Protein AF-A0AB34C1Z0-F1 (afdb_monomer_lite)

Secondary structure (DSSP, 8-state):
--------HHHHHHHHHHHTTSTT---HHHHHHHHHHHHHHHHHHHHHHHHHHHHHHHHHHHHHHHHHHHHHHHHHHHHHHHHHHHHHHHHHHHHHHHHHHHH-TT-SHHHHHHHHHHHTTTT--HHHHHHTTS---

Structure (mmCIF, N/CA/C/O backbone):
data_AF-A0AB34C1Z0-F1
#
_entry.id   AF-A0AB34C1Z0-F1
#
loop_
_atom_site.group_PDB
_atom_site.id
_atom_site.type_symbol
_atom_site.label_atom_id
_atom_site.label_alt_id
_atom_site.label_comp_id
_atom_site.label_asym_id
_atom_site.label_entity_id
_atom_site.label_seq_id
_atom_site.pdbx_PDB_ins_code
_atom_site.Cartn_x
_atom_site.Cartn_y
_atom_site.Cartn_z
_atom_site.occupancy
_atom_site.B_iso_or_equiv
_atom_site.auth_seq_id
_atom_site.auth_comp_id
_atom_site.auth_asym_id
_atom_site.auth_atom_id
_atom_site.pdbx_PDB_model_num
ATOM 1 N N . MET A 1 1 ? 65.381 -5.394 -44.557 1.00 38.91 1 MET A N 1
ATOM 2 C CA . MET A 1 1 ? 64.183 -4.726 -44.003 1.00 38.91 1 MET A CA 1
ATOM 3 C C . MET A 1 1 ? 64.070 -3.358 -44.648 1.00 38.91 1 MET A C 1
ATOM 5 O O . MET A 1 1 ? 64.847 -2.474 -44.320 1.00 38.91 1 MET A O 1
ATOM 9 N N . THR A 1 2 ? 63.204 -3.209 -45.647 1.00 45.09 2 THR A N 1
ATOM 10 C CA . THR A 1 2 ? 62.982 -1.930 -46.335 1.00 45.09 2 THR A CA 1
ATOM 11 C C . THR A 1 2 ? 62.101 -1.042 -45.464 1.00 45.09 2 THR A C 1
ATOM 13 O O . THR A 1 2 ? 60.968 -1.406 -45.160 1.00 45.09 2 THR A O 1
ATOM 16 N N . TYR A 1 3 ? 62.650 0.092 -45.029 1.00 39.25 3 TYR A N 1
ATOM 17 C CA . TYR A 1 3 ? 61.955 1.102 -44.238 1.00 39.25 3 TYR A CA 1
ATOM 18 C C . TYR A 1 3 ? 60.701 1.580 -44.980 1.00 39.25 3 TYR A C 1
ATOM 20 O O . TYR A 1 3 ? 60.800 2.168 -46.057 1.00 39.25 3 TYR A O 1
ATOM 28 N N . VAL A 1 4 ? 59.523 1.339 -44.401 1.00 55.22 4 VAL A N 1
ATOM 29 C CA . VAL A 1 4 ? 58.293 2.010 -44.828 1.00 55.22 4 VAL A CA 1
ATOM 30 C C . VAL A 1 4 ? 58.449 3.471 -44.413 1.00 55.22 4 VAL A C 1
ATOM 32 O O . VAL A 1 4 ? 58.545 3.779 -43.227 1.00 55.22 4 VAL A O 1
ATOM 35 N N . ARG A 1 5 ? 58.590 4.365 -45.396 1.00 68.06 5 ARG A N 1
ATOM 36 C CA . ARG A 1 5 ? 58.692 5.816 -45.186 1.00 68.06 5 ARG A CA 1
ATOM 37 C C . ARG A 1 5 ? 57.485 6.285 -44.358 1.00 68.06 5 ARG A C 1
ATOM 39 O O . ARG A 1 5 ? 56.371 5.855 -44.645 1.00 68.06 5 ARG A O 1
ATOM 46 N N . ASN A 1 6 ? 57.689 7.177 -43.385 1.00 66.00 6 ASN A N 1
ATOM 47 C CA . ASN A 1 6 ? 56.580 7.868 -42.719 1.00 66.00 6 ASN A CA 1
ATOM 48 C C . ASN A 1 6 ? 55.829 8.689 -43.776 1.00 66.00 6 ASN A C 1
ATOM 50 O O . ASN A 1 6 ? 56.348 9.706 -44.232 1.00 66.00 6 ASN A O 1
ATOM 54 N N . GLN A 1 7 ? 54.659 8.213 -44.203 1.00 71.19 7 GLN A N 1
ATOM 55 C CA . GLN A 1 7 ? 53.797 8.933 -45.136 1.00 71.19 7 GLN A CA 1
ATOM 56 C C . GLN A 1 7 ? 53.143 10.107 -44.412 1.00 71.19 7 GLN A C 1
ATOM 58 O O . GLN A 1 7 ? 52.688 9.980 -43.272 1.00 71.19 7 GLN A O 1
ATOM 63 N N . THR A 1 8 ? 53.090 11.256 -45.073 1.00 78.06 8 THR A N 1
ATOM 64 C CA . THR A 1 8 ? 52.307 12.393 -44.583 1.00 78.06 8 THR A CA 1
ATOM 65 C C . THR A 1 8 ? 50.806 12.107 -44.726 1.00 78.06 8 THR A C 1
ATOM 67 O O . THR A 1 8 ? 50.390 11.254 -45.512 1.00 78.06 8 THR A O 1
ATOM 70 N N . SER A 1 9 ? 49.968 12.823 -43.969 1.00 61.34 9 SER A N 1
ATOM 71 C CA . SER A 1 9 ? 48.500 12.674 -44.026 1.00 61.34 9 SER A CA 1
ATOM 72 C C . SER A 1 9 ? 47.946 12.858 -45.451 1.00 61.34 9 SER A C 1
ATOM 74 O O . SER A 1 9 ? 47.042 12.144 -45.883 1.00 61.34 9 SER A O 1
ATOM 76 N N . GLU A 1 10 ? 48.546 13.767 -46.223 1.00 72.69 10 GLU A N 1
ATOM 77 C CA . GLU A 1 10 ? 48.170 14.029 -47.615 1.00 72.69 10 GLU A CA 1
ATOM 78 C C . GLU A 1 10 ? 48.542 12.868 -48.547 1.00 72.69 10 GLU A C 1
ATOM 80 O O . GLU A 1 10 ? 47.730 12.461 -49.380 1.00 72.69 10 GLU A O 1
ATOM 85 N N . GLU A 1 11 ? 49.731 12.285 -48.378 1.00 77.25 11 GLU A N 1
ATOM 86 C CA . GLU A 1 11 ? 50.185 11.119 -49.146 1.00 77.25 11 GLU A CA 1
ATOM 87 C C . GLU A 1 11 ? 49.318 9.884 -48.864 1.00 77.25 11 GLU A C 1
ATOM 89 O O . GLU A 1 11 ? 48.920 9.186 -49.798 1.00 77.25 11 GLU A O 1
ATOM 94 N N . LEU A 1 12 ? 48.948 9.660 -47.598 1.00 74.00 12 LEU A N 1
ATOM 95 C CA . LEU A 1 12 ? 47.991 8.625 -47.194 1.00 74.00 12 LEU A CA 1
ATOM 96 C C . LEU A 1 12 ? 46.619 8.844 -47.841 1.00 74.00 12 LEU A C 1
ATOM 98 O O . LEU A 1 12 ? 46.038 7.904 -48.379 1.00 74.00 12 LEU A O 1
ATOM 10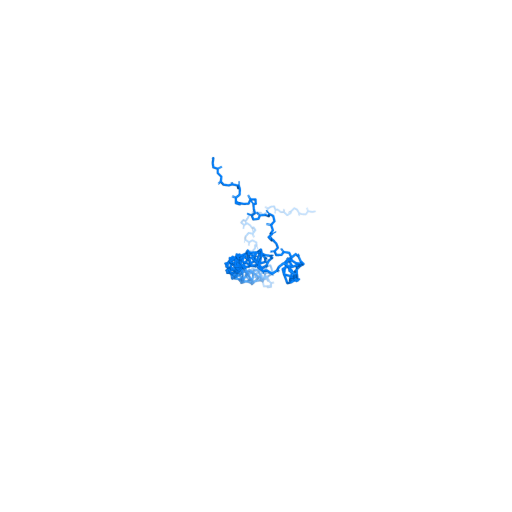2 N N . ALA A 1 13 ? 46.112 10.078 -47.866 1.00 69.25 13 ALA A N 1
ATOM 103 C CA . ALA A 1 13 ? 44.831 10.398 -48.497 1.00 69.25 13 ALA A CA 1
ATOM 104 C C . ALA A 1 13 ? 44.850 10.213 -50.026 1.00 69.25 13 ALA A C 1
ATOM 106 O O . ALA A 1 13 ? 43.839 9.843 -50.629 1.00 69.25 13 ALA A O 1
ATOM 107 N N . VAL A 1 14 ? 45.978 10.481 -50.689 1.00 78.38 14 VAL A N 1
ATOM 108 C CA . VAL A 1 14 ? 46.158 10.190 -52.123 1.00 78.38 14 VAL A CA 1
ATOM 109 C C . VAL A 1 14 ? 46.231 8.681 -52.361 1.00 78.38 14 VAL A C 1
ATOM 111 O O . VAL A 1 14 ? 45.568 8.172 -53.266 1.00 78.38 14 VAL A O 1
ATOM 114 N N . HIS A 1 15 ? 46.964 7.950 -51.520 1.00 73.94 15 HIS A N 1
ATOM 115 C CA . HIS A 1 15 ? 47.065 6.497 -51.605 1.00 73.94 15 HIS A CA 1
ATOM 116 C C . HIS A 1 15 ? 45.709 5.812 -51.363 1.00 73.94 15 HIS A C 1
ATOM 118 O O . HIS A 1 15 ? 45.342 4.907 -52.113 1.00 73.94 15 HIS A O 1
ATOM 124 N N . MET A 1 16 ? 44.931 6.263 -50.376 1.00 70.31 16 MET A N 1
ATOM 125 C CA . MET A 1 16 ? 43.579 5.763 -50.101 1.00 70.31 16 MET A CA 1
ATOM 126 C C . MET A 1 16 ? 42.634 6.004 -51.282 1.00 70.31 16 MET A C 1
ATOM 128 O O . MET A 1 16 ? 41.929 5.089 -51.697 1.00 70.31 16 MET A O 1
ATOM 132 N N . ARG A 1 17 ? 42.686 7.192 -51.901 1.00 75.75 17 ARG A N 1
ATOM 133 C CA . ARG A 1 17 ? 41.914 7.503 -53.120 1.00 75.75 17 ARG A CA 1
ATOM 134 C C . ARG A 1 17 ? 42.324 6.657 -54.330 1.00 75.75 17 ARG A C 1
ATOM 136 O O . ARG A 1 17 ? 41.493 6.392 -55.195 1.00 75.75 17 ARG A O 1
ATOM 143 N N . SER A 1 18 ? 43.590 6.245 -54.410 1.00 75.25 18 SER A N 1
ATOM 144 C CA . SER A 1 18 ? 44.078 5.322 -55.443 1.00 75.25 18 SER A CA 1
ATOM 145 C C . SER A 1 18 ? 43.545 3.902 -55.223 1.00 75.25 18 SER A C 1
ATOM 147 O O . SER A 1 18 ? 43.020 3.293 -56.153 1.00 75.25 18 SER A O 1
ATOM 149 N N . LEU A 1 19 ? 43.588 3.411 -53.977 1.00 71.88 19 LEU A N 1
ATOM 150 C CA . LEU A 1 19 ? 43.038 2.104 -53.594 1.00 71.88 19 LEU A CA 1
ATOM 151 C C . LEU A 1 19 ? 41.521 2.031 -53.826 1.00 71.88 19 LEU A C 1
ATOM 153 O O . LEU A 1 19 ? 41.046 1.052 -54.388 1.00 71.88 19 LEU A O 1
ATOM 157 N N . GLN A 1 20 ? 40.793 3.106 -53.508 1.00 69.69 20 GLN A N 1
ATOM 158 C CA . GLN A 1 20 ? 39.353 3.274 -53.762 1.00 69.69 20 GLN A CA 1
ATOM 159 C C . GLN A 1 20 ? 38.936 3.104 -55.228 1.00 69.69 20 GLN A C 1
ATOM 161 O O . GLN A 1 20 ? 37.790 2.771 -55.516 1.00 69.69 20 GLN A O 1
ATOM 166 N N . ARG A 1 21 ? 39.848 3.359 -56.172 1.00 74.81 21 ARG A N 1
ATOM 167 C CA . ARG A 1 21 ? 39.583 3.253 -57.614 1.00 74.81 21 ARG A CA 1
ATOM 168 C C . ARG A 1 21 ? 39.893 1.870 -58.181 1.00 74.81 21 ARG A C 1
ATOM 170 O O . ARG A 1 21 ? 39.656 1.647 -59.368 1.00 74.81 21 ARG A O 1
ATOM 177 N N . MET A 1 22 ? 40.444 0.959 -57.381 1.00 72.00 22 MET A N 1
ATOM 178 C CA . MET A 1 22 ? 40.782 -0.379 -57.852 1.00 72.00 22 MET A CA 1
ATOM 179 C C . MET A 1 22 ? 39.523 -1.255 -57.965 1.00 72.00 22 MET A C 1
ATOM 181 O O . MET A 1 22 ? 38.729 -1.314 -57.024 1.00 72.00 22 MET A O 1
ATOM 185 N N . PRO A 1 23 ? 39.328 -1.977 -59.084 1.00 58.50 23 PRO A N 1
ATOM 186 C CA . PRO A 1 23 ? 38.220 -2.917 -59.217 1.00 58.50 23 PRO A CA 1
ATOM 187 C C . PRO A 1 23 ? 38.357 -4.036 -58.173 1.00 58.50 23 PRO A C 1
ATOM 189 O O . PRO A 1 23 ? 39.398 -4.685 -58.088 1.00 58.50 23 PRO A O 1
ATOM 192 N N . GLY A 1 24 ? 37.315 -4.239 -57.362 1.00 62.66 24 GLY A N 1
ATOM 193 C CA . GLY A 1 24 ? 37.327 -5.184 -56.238 1.00 62.66 24 GLY A CA 1
ATOM 194 C C . GLY A 1 24 ? 37.739 -4.581 -54.890 1.00 62.66 24 GLY A C 1
ATOM 195 O O . GLY A 1 24 ? 37.757 -5.306 -53.897 1.00 62.66 24 GLY A O 1
ATOM 196 N N . TRP A 1 25 ? 38.027 -3.275 -54.818 1.00 61.91 25 TRP A N 1
ATOM 197 C CA . TRP A 1 25 ? 38.080 -2.568 -53.539 1.00 61.91 25 TRP A CA 1
ATOM 198 C C . TRP A 1 25 ? 36.659 -2.496 -52.964 1.00 61.91 25 TRP A C 1
ATOM 200 O O . TRP A 1 25 ? 35.835 -1.670 -53.344 1.00 61.91 25 TRP A O 1
ATOM 210 N N . HIS A 1 26 ? 36.346 -3.466 -52.114 1.00 60.88 26 HIS A N 1
ATOM 211 C CA . HIS A 1 26 ? 35.203 -3.448 -51.213 1.00 60.88 26 HIS A CA 1
ATOM 212 C C . HIS A 1 26 ? 35.706 -2.803 -49.927 1.00 60.88 26 HIS A C 1
ATOM 214 O O . HIS A 1 26 ? 36.788 -3.178 -49.482 1.00 60.88 26 HIS A O 1
ATOM 220 N N . GLU A 1 27 ? 34.990 -1.836 -49.358 1.00 66.06 27 GLU A N 1
ATOM 221 C CA . GLU A 1 27 ? 35.353 -1.198 -48.089 1.00 66.06 27 GLU A CA 1
ATOM 222 C C . GLU A 1 27 ? 34.617 -1.952 -46.969 1.00 66.06 27 GLU A C 1
ATOM 224 O O . GLU A 1 27 ? 33.600 -1.487 -46.463 1.00 66.06 27 GLU A O 1
ATOM 229 N N . PRO A 1 28 ? 35.072 -3.154 -46.561 1.00 58.12 28 PRO A N 1
ATOM 230 C CA . PRO A 1 28 ? 34.255 -4.080 -45.778 1.00 58.12 28 PRO A CA 1
ATOM 231 C C . PRO A 1 28 ? 34.093 -3.559 -44.346 1.00 58.12 28 PRO A C 1
ATOM 233 O O . PRO A 1 28 ? 33.200 -3.964 -43.613 1.00 58.12 28 PRO A O 1
ATOM 236 N N . LEU A 1 29 ? 34.988 -2.651 -43.943 1.00 59.19 29 LEU A N 1
ATOM 237 C CA . LEU A 1 29 ? 34.917 -1.889 -42.710 1.00 59.19 29 LEU A CA 1
ATOM 238 C C . LEU A 1 29 ? 33.818 -0.830 -42.770 1.00 59.19 29 LEU A C 1
ATOM 240 O O . LEU A 1 29 ? 33.193 -0.614 -41.745 1.00 59.19 29 LEU A O 1
ATOM 244 N N . ALA A 1 30 ? 33.556 -0.199 -43.920 1.00 66.88 30 ALA A N 1
ATOM 245 C CA . ALA A 1 30 ? 32.450 0.744 -44.057 1.00 66.88 30 ALA A CA 1
ATOM 246 C C . ALA A 1 30 ? 31.108 0.010 -43.976 1.00 66.88 30 ALA A C 1
ATOM 248 O O . ALA A 1 30 ? 30.253 0.430 -43.205 1.00 66.88 30 ALA A O 1
ATOM 249 N N . ASP A 1 31 ? 30.974 -1.130 -44.659 1.00 69.81 31 ASP A N 1
ATOM 250 C CA . ASP A 1 31 ? 29.766 -1.962 -44.592 1.00 69.81 31 ASP A CA 1
ATOM 251 C C . ASP A 1 31 ? 29.551 -2.530 -43.181 1.00 69.81 31 ASP A C 1
ATOM 253 O O . ASP A 1 31 ? 28.475 -2.384 -42.608 1.00 69.81 31 ASP A O 1
ATOM 257 N N . ARG A 1 32 ? 30.598 -3.078 -42.551 1.00 78.06 32 ARG A N 1
ATOM 258 C CA . ARG A 1 32 ? 30.521 -3.620 -41.185 1.00 78.06 32 ARG A CA 1
ATOM 259 C C . ARG A 1 32 ? 30.270 -2.546 -40.125 1.00 78.06 32 ARG A C 1
ATOM 261 O O . ARG A 1 32 ? 29.498 -2.779 -39.200 1.00 78.06 32 ARG A O 1
ATOM 268 N N . LEU A 1 33 ? 30.913 -1.380 -40.230 1.00 77.69 33 LEU A N 1
ATOM 269 C CA . LEU A 1 33 ? 30.649 -0.255 -39.325 1.00 77.69 33 LEU A CA 1
ATOM 270 C C . LEU A 1 33 ? 29.237 0.286 -39.530 1.00 77.69 33 LEU A C 1
ATOM 272 O O . LEU A 1 33 ? 28.586 0.663 -38.561 1.00 77.69 33 LEU A O 1
ATOM 276 N N . TRP A 1 34 ? 28.751 0.320 -40.769 1.00 77.19 34 TRP A N 1
ATOM 277 C CA . TRP A 1 34 ? 27.392 0.742 -41.072 1.00 77.19 34 TRP A CA 1
ATOM 278 C C . TRP A 1 34 ? 26.361 -0.238 -40.497 1.00 77.19 34 TRP A C 1
ATOM 280 O O . TRP A 1 34 ? 25.444 0.193 -39.799 1.00 77.19 34 TRP A O 1
ATOM 290 N N . GLU A 1 35 ? 26.562 -1.546 -40.675 1.00 80.62 35 GLU A N 1
ATOM 291 C CA . GLU A 1 35 ? 25.757 -2.598 -40.038 1.00 80.62 35 GLU A CA 1
ATOM 292 C C . GLU A 1 35 ? 25.752 -2.471 -38.508 1.00 80.62 35 GLU A C 1
ATOM 294 O O . GLU A 1 35 ? 24.707 -2.590 -37.864 1.00 80.62 35 GLU A O 1
ATOM 299 N N . GLU A 1 36 ? 26.910 -2.195 -37.908 1.00 88.56 36 GLU A N 1
ATOM 300 C CA . GLU A 1 36 ? 27.043 -2.020 -36.463 1.00 88.56 36 GLU A CA 1
ATOM 301 C C . GLU A 1 36 ? 26.339 -0.747 -35.971 1.00 88.56 36 GLU A C 1
ATOM 303 O O . GLU A 1 36 ? 25.645 -0.779 -34.954 1.00 88.56 36 GLU A O 1
ATOM 308 N N . VAL A 1 37 ? 26.424 0.354 -36.720 1.00 84.94 37 VAL A N 1
ATOM 309 C CA . VAL A 1 37 ? 25.686 1.592 -36.433 1.00 84.94 37 VAL A CA 1
ATOM 310 C C . VAL A 1 37 ? 24.178 1.370 -36.513 1.00 84.94 37 VAL A C 1
ATOM 312 O O . VAL A 1 37 ? 23.454 1.823 -35.625 1.00 84.94 37 VAL A O 1
ATOM 315 N N . GLU A 1 38 ? 23.686 0.665 -37.529 1.00 87.94 38 GLU A N 1
ATOM 316 C CA . GLU A 1 38 ? 22.258 0.360 -37.661 1.00 87.94 38 GLU A CA 1
ATOM 317 C C . GLU A 1 38 ? 21.770 -0.555 -36.531 1.00 87.94 38 GLU A C 1
ATOM 319 O O . GLU A 1 38 ? 20.729 -0.292 -35.920 1.00 87.94 38 GLU A O 1
ATOM 324 N N . LYS A 1 39 ? 22.566 -1.560 -36.150 1.00 92.75 39 LYS A N 1
ATOM 325 C CA . LYS A 1 39 ? 22.270 -2.409 -34.991 1.00 92.75 39 LYS A CA 1
ATOM 326 C C . LYS A 1 39 ? 22.205 -1.598 -33.694 1.00 92.75 39 LYS A C 1
ATOM 328 O O . LYS A 1 39 ? 21.248 -1.736 -32.932 1.00 92.75 39 LYS A O 1
ATOM 333 N N . LEU A 1 40 ? 23.181 -0.722 -33.457 1.00 90.50 40 LEU A N 1
ATOM 334 C CA . LEU A 1 40 ? 23.216 0.137 -32.273 1.00 90.50 40 LEU A CA 1
ATOM 335 C C . LEU A 1 40 ? 22.059 1.140 -32.251 1.00 90.50 40 LEU A C 1
ATOM 337 O O . LEU A 1 40 ? 21.550 1.459 -31.176 1.00 90.50 40 LEU A O 1
ATOM 341 N N . LYS A 1 41 ? 21.609 1.643 -33.404 1.00 90.06 41 LYS A N 1
ATOM 342 C CA . LYS A 1 41 ? 20.408 2.489 -33.486 1.00 90.06 41 LYS A CA 1
ATOM 343 C C . LYS A 1 41 ? 19.154 1.713 -33.103 1.00 90.06 41 LYS A C 1
ATOM 345 O O . LYS A 1 41 ? 18.377 2.217 -32.293 1.00 90.06 41 LYS A O 1
ATOM 350 N N . ALA A 1 42 ? 18.989 0.497 -33.623 1.00 93.94 42 ALA A N 1
ATOM 351 C CA . ALA A 1 42 ? 17.859 -0.364 -33.286 1.00 93.94 42 ALA A CA 1
ATOM 352 C C . ALA A 1 42 ? 17.833 -0.703 -31.786 1.00 93.94 42 ALA A C 1
ATOM 354 O O . ALA A 1 42 ? 16.790 -0.604 -31.139 1.00 93.94 42 ALA A O 1
ATOM 355 N N . GLU A 1 43 ? 18.990 -1.025 -31.202 1.00 96.50 43 GLU A N 1
ATOM 356 C CA . GLU A 1 43 ? 19.116 -1.277 -29.765 1.00 96.50 43 GLU A CA 1
ATOM 357 C C . GLU A 1 43 ? 18.811 -0.021 -28.935 1.00 96.50 43 GLU A C 1
ATOM 359 O O . GLU A 1 43 ? 18.035 -0.078 -27.981 1.00 96.50 43 GLU A O 1
ATOM 364 N N . ASN A 1 44 ? 19.330 1.143 -29.334 1.00 93.44 44 ASN A N 1
ATOM 365 C CA . ASN A 1 44 ? 19.004 2.416 -28.690 1.00 93.44 44 ASN A CA 1
ATOM 366 C C . ASN A 1 44 ? 17.506 2.741 -28.758 1.00 93.44 44 ASN A C 1
ATOM 368 O O . ASN A 1 44 ? 16.945 3.288 -27.808 1.00 93.44 44 ASN A O 1
ATOM 372 N N . GLU A 1 45 ? 16.841 2.443 -29.872 1.00 96.88 45 GLU A N 1
ATOM 373 C CA . GLU A 1 45 ? 15.399 2.635 -30.007 1.00 96.88 45 GLU A CA 1
ATOM 374 C C . GLU A 1 45 ? 14.619 1.686 -29.085 1.00 96.88 45 GLU A C 1
ATOM 376 O O . GLU A 1 45 ? 13.698 2.118 -28.385 1.00 96.88 45 GLU A O 1
ATOM 381 N N . ALA A 1 46 ? 15.022 0.415 -29.020 1.00 97.12 46 ALA A N 1
ATOM 382 C CA . ALA A 1 46 ? 14.434 -0.569 -28.118 1.00 97.12 46 ALA A CA 1
ATOM 383 C C . ALA A 1 46 ? 14.602 -0.163 -26.645 1.00 97.12 46 ALA A C 1
ATOM 385 O O . ALA A 1 46 ? 13.634 -0.190 -25.881 1.00 97.12 46 ALA A O 1
ATOM 386 N N . LEU A 1 47 ? 15.795 0.298 -26.257 1.00 96.50 47 LEU A N 1
ATOM 387 C CA . LEU A 1 47 ? 16.075 0.793 -24.909 1.00 96.50 47 LEU A CA 1
ATOM 388 C C . LEU A 1 47 ? 15.251 2.037 -24.572 1.00 96.50 47 LEU A C 1
ATOM 390 O O . LEU A 1 47 ? 14.711 2.131 -23.470 1.00 96.50 47 LEU A O 1
ATOM 394 N N . ARG A 1 48 ? 15.076 2.970 -25.516 1.00 96.88 48 ARG A N 1
ATOM 395 C CA . ARG A 1 48 ? 14.201 4.139 -25.316 1.00 96.88 48 ARG A CA 1
ATOM 396 C C . ARG A 1 48 ? 12.746 3.736 -25.097 1.00 96.88 48 ARG A C 1
ATOM 398 O O . ARG A 1 48 ? 12.106 4.267 -24.191 1.00 96.88 48 ARG A O 1
ATOM 405 N N . LYS A 1 49 ? 12.231 2.784 -25.881 1.00 97.38 49 LYS A N 1
ATOM 406 C CA . LYS A 1 49 ? 10.874 2.236 -25.709 1.00 97.38 49 LYS A CA 1
ATOM 407 C C . LYS A 1 49 ? 10.714 1.558 -24.348 1.00 97.38 49 LYS A C 1
ATOM 409 O O . LYS A 1 49 ? 9.733 1.815 -23.652 1.00 97.38 49 LYS A O 1
ATOM 414 N N . ALA A 1 50 ? 11.691 0.750 -23.938 1.00 96.06 50 ALA A N 1
ATOM 415 C CA . ALA A 1 50 ? 11.693 0.109 -22.628 1.00 96.06 50 ALA A CA 1
ATOM 416 C C . ALA A 1 50 ? 11.723 1.144 -21.492 1.00 96.06 50 ALA A C 1
ATOM 418 O O . ALA A 1 50 ? 10.906 1.064 -20.580 1.00 96.06 50 ALA A O 1
ATOM 419 N N . ALA A 1 51 ? 12.593 2.152 -21.570 1.00 94.75 51 ALA A N 1
ATOM 420 C CA . ALA A 1 51 ? 12.675 3.219 -20.575 1.00 94.75 51 ALA A CA 1
ATOM 421 C C . ALA A 1 51 ? 11.373 4.034 -20.480 1.00 94.75 51 ALA A C 1
ATOM 423 O O . ALA A 1 51 ? 10.927 4.354 -19.380 1.00 94.75 51 ALA A O 1
ATOM 424 N N . ALA A 1 52 ? 10.732 4.333 -21.615 1.00 95.25 52 ALA A N 1
ATOM 425 C CA . ALA A 1 52 ? 9.435 5.007 -21.640 1.00 95.25 52 ALA A CA 1
ATOM 426 C C . ALA A 1 52 ? 8.344 4.166 -20.962 1.00 95.25 52 ALA A C 1
ATOM 428 O O . ALA A 1 52 ? 7.584 4.694 -20.150 1.00 95.25 52 ALA A O 1
ATOM 429 N N . LYS A 1 53 ? 8.314 2.856 -21.235 1.00 95.00 53 LYS A N 1
ATOM 430 C CA . LYS A 1 53 ? 7.400 1.921 -20.572 1.00 95.00 53 LYS A CA 1
ATOM 431 C C . LYS A 1 53 ? 7.640 1.880 -19.062 1.00 95.00 53 LYS A C 1
ATOM 433 O O . LYS A 1 53 ? 6.715 2.130 -18.304 1.00 95.00 53 LYS A O 1
ATOM 438 N N . TRP A 1 54 ? 8.883 1.667 -18.629 1.00 93.56 54 TRP A N 1
ATOM 439 C CA . TRP A 1 54 ? 9.250 1.668 -17.208 1.00 93.56 54 TRP A CA 1
ATOM 440 C C . TRP A 1 54 ? 8.860 2.966 -16.501 1.00 93.56 54 TRP A C 1
ATOM 442 O O . TRP A 1 54 ? 8.379 2.935 -15.372 1.00 93.56 54 TRP A O 1
ATOM 452 N N . LYS A 1 55 ? 9.037 4.116 -17.160 1.00 93.31 55 LYS A N 1
ATOM 453 C CA . LYS A 1 55 ? 8.621 5.410 -16.615 1.00 93.31 55 LYS A CA 1
ATOM 454 C C . LYS A 1 55 ? 7.101 5.501 -16.457 1.00 93.31 55 LYS A C 1
ATOM 456 O O . LYS A 1 55 ? 6.644 5.986 -15.429 1.00 93.31 55 LYS A O 1
ATOM 461 N N . SER A 1 56 ? 6.338 5.032 -17.444 1.00 91.50 56 SER A N 1
ATOM 462 C CA . SER A 1 56 ? 4.872 4.973 -17.373 1.00 91.50 56 SER A CA 1
ATOM 463 C C . SER A 1 56 ? 4.398 4.051 -16.247 1.00 91.50 56 SER A C 1
ATOM 465 O O . SER A 1 56 ? 3.579 4.457 -15.428 1.00 91.50 56 SER A O 1
ATOM 467 N N . ASP A 1 57 ? 4.955 2.842 -16.170 1.00 91.56 57 ASP A N 1
ATOM 468 C CA . ASP A 1 57 ? 4.604 1.844 -15.155 1.00 91.56 57 ASP A CA 1
ATOM 469 C C . ASP A 1 57 ? 4.955 2.346 -13.741 1.00 91.56 57 ASP A C 1
ATOM 471 O O . ASP A 1 57 ? 4.176 2.180 -12.806 1.00 91.56 57 ASP A O 1
ATOM 475 N N . SER A 1 58 ? 6.095 3.029 -13.586 1.00 90.62 58 SER A N 1
ATOM 476 C CA . SER A 1 58 ? 6.520 3.639 -12.317 1.00 90.62 58 SER A CA 1
ATOM 477 C C . SER A 1 58 ? 5.597 4.778 -11.867 1.00 90.62 58 SER A C 1
ATOM 479 O O . SER A 1 58 ? 5.249 4.861 -10.689 1.00 90.62 58 SER A O 1
ATOM 481 N N . LEU A 1 59 ? 5.146 5.630 -12.795 1.00 76.81 59 LEU A N 1
ATOM 482 C CA . LEU A 1 59 ? 4.182 6.694 -12.490 1.00 76.81 59 LEU A CA 1
ATOM 483 C C . LEU A 1 59 ? 2.821 6.120 -12.073 1.00 76.81 59 LEU A C 1
ATOM 485 O O . LEU A 1 59 ? 2.269 6.569 -11.071 1.00 76.81 59 LEU A O 1
ATOM 489 N N . CYS A 1 60 ? 2.332 5.093 -12.776 1.00 75.81 60 CYS A N 1
ATOM 490 C CA . CYS A 1 60 ? 1.111 4.373 -12.400 1.00 75.81 60 CYS A CA 1
ATOM 491 C C . CYS A 1 60 ? 1.243 3.752 -11.001 1.00 75.81 60 CYS A C 1
ATOM 493 O O . CYS A 1 60 ? 0.387 3.956 -10.144 1.00 75.81 60 CYS A O 1
ATOM 495 N N . GLY A 1 61 ? 2.366 3.076 -10.730 1.00 86.56 61 GLY A N 1
ATOM 496 C CA . GLY A 1 61 ? 2.638 2.498 -9.415 1.00 86.56 61 GLY A CA 1
ATOM 497 C C . GLY A 1 61 ? 2.707 3.546 -8.302 1.00 86.56 61 GLY A C 1
ATOM 498 O O . GLY A 1 61 ? 2.240 3.296 -7.194 1.00 86.56 61 GLY A O 1
ATOM 499 N N . SER A 1 62 ? 3.238 4.740 -8.583 1.00 87.25 62 SER A N 1
ATOM 500 C CA . SER A 1 62 ? 3.251 5.841 -7.615 1.00 87.25 62 SER A CA 1
ATOM 501 C C . SER A 1 62 ? 1.840 6.315 -7.271 1.00 87.25 62 SER A C 1
ATOM 503 O O . SER A 1 62 ? 1.556 6.554 -6.100 1.00 87.25 62 SER A O 1
ATOM 505 N N . GLU A 1 63 ? 0.963 6.466 -8.263 1.00 88.94 63 GLU A N 1
ATOM 506 C CA . GLU A 1 63 ? -0.421 6.905 -8.056 1.00 88.94 63 GLU A CA 1
ATOM 507 C C . GLU A 1 63 ? -1.229 5.873 -7.255 1.00 88.94 63 GLU A C 1
ATOM 509 O O . GLU A 1 63 ? -1.924 6.234 -6.300 1.00 88.94 63 GLU A O 1
ATOM 514 N N . ASP A 1 64 ? -1.047 4.584 -7.552 1.00 91.50 64 ASP A N 1
ATOM 515 C CA . ASP A 1 64 ? -1.656 3.490 -6.792 1.00 91.50 64 ASP A CA 1
ATOM 516 C C . ASP A 1 64 ? -1.192 3.480 -5.329 1.00 91.50 64 ASP A C 1
ATOM 518 O O . ASP A 1 64 ? -2.006 3.304 -4.420 1.00 91.50 64 ASP A O 1
ATOM 522 N N . VAL A 1 65 ? 0.098 3.729 -5.072 1.00 93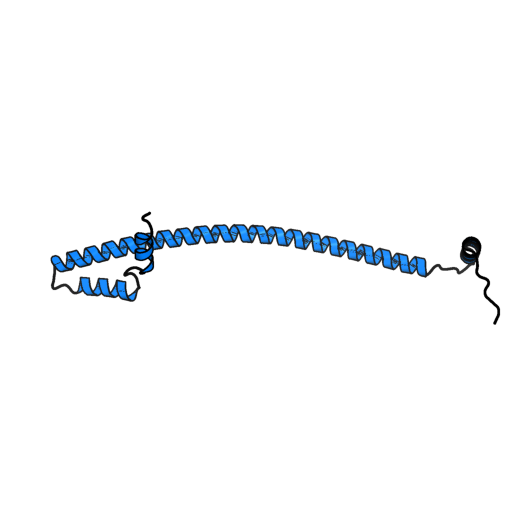.06 65 VAL A N 1
ATOM 523 C CA . VAL A 1 65 ? 0.634 3.837 -3.705 1.00 93.06 65 VAL A CA 1
ATOM 524 C C . VAL A 1 65 ? -0.011 4.998 -2.947 1.00 93.06 65 VAL A C 1
ATOM 526 O O . VAL A 1 65 ? -0.412 4.818 -1.794 1.00 93.06 65 VAL A O 1
ATOM 529 N N . TYR A 1 66 ? -0.159 6.170 -3.573 1.00 92.31 66 TYR A N 1
ATOM 530 C CA . TYR A 1 66 ? -0.842 7.306 -2.945 1.00 92.31 66 TYR A CA 1
ATOM 531 C C . TYR A 1 66 ? -2.302 6.981 -2.624 1.00 92.31 66 TYR A C 1
ATOM 533 O O . TYR A 1 66 ? -2.749 7.217 -1.501 1.00 92.31 66 TYR A O 1
ATOM 541 N N . ARG A 1 67 ? -3.027 6.379 -3.570 1.00 95.44 67 ARG A N 1
ATOM 542 C CA . ARG A 1 67 ? -4.421 5.972 -3.373 1.00 95.44 67 ARG A CA 1
ATOM 543 C C . ARG A 1 67 ? -4.567 4.973 -2.225 1.00 95.44 67 ARG A C 1
ATOM 545 O O . ARG A 1 67 ? -5.376 5.191 -1.326 1.00 95.44 67 ARG A O 1
ATOM 552 N N . LEU A 1 68 ? -3.749 3.920 -2.211 1.00 94.94 68 LEU A N 1
ATOM 553 C CA . LEU A 1 68 ? -3.754 2.919 -1.142 1.00 94.94 68 LEU A CA 1
ATOM 554 C C . LEU A 1 68 ? -3.402 3.534 0.219 1.00 94.94 68 LEU A C 1
ATOM 556 O O . LEU A 1 68 ? -3.976 3.145 1.236 1.00 94.94 68 LEU A O 1
ATOM 560 N N . SER A 1 69 ? -2.495 4.513 0.250 1.00 96.19 69 SER A N 1
ATOM 561 C CA . SER A 1 69 ? -2.162 5.243 1.474 1.00 96.19 69 SER A CA 1
ATOM 562 C C . SER A 1 69 ? -3.355 6.044 2.006 1.00 96.19 69 SER A C 1
ATOM 564 O O . SER A 1 69 ? -3.595 6.042 3.215 1.00 96.19 69 SER A O 1
ATOM 566 N N . CYS A 1 70 ? -4.107 6.719 1.133 1.00 94.50 70 CYS A N 1
ATOM 567 C CA . CYS A 1 70 ? -5.325 7.434 1.519 1.00 94.50 70 CYS A CA 1
ATOM 568 C C . CYS A 1 70 ? -6.398 6.473 2.050 1.00 94.50 70 CYS A C 1
ATOM 570 O O . CYS A 1 70 ? -6.939 6.708 3.132 1.00 94.50 70 CYS A O 1
ATOM 572 N N . ASP A 1 71 ? -6.641 5.360 1.354 1.00 96.94 71 ASP A N 1
ATOM 573 C CA . ASP A 1 71 ? -7.614 4.341 1.769 1.00 96.94 71 ASP A CA 1
ATOM 574 C C . ASP A 1 71 ? -7.250 3.730 3.135 1.00 96.94 71 ASP A C 1
ATOM 576 O O . ASP A 1 71 ? -8.112 3.528 3.995 1.00 96.94 71 ASP A O 1
ATOM 580 N N . LEU A 1 72 ? -5.961 3.460 3.374 1.00 95.94 72 LEU A N 1
ATOM 581 C CA . LEU A 1 72 ? -5.477 2.947 4.657 1.00 95.94 72 LEU A CA 1
ATOM 582 C C . LEU A 1 72 ? -5.673 3.967 5.785 1.00 95.94 72 LEU A C 1
ATOM 584 O O . LEU A 1 72 ? -6.098 3.591 6.883 1.00 95.94 72 LEU A O 1
ATOM 588 N N . ALA A 1 73 ? -5.387 5.246 5.529 1.00 95.44 73 ALA A N 1
ATOM 589 C CA . ALA A 1 73 ? -5.600 6.313 6.501 1.00 95.44 73 ALA A CA 1
ATOM 590 C C . ALA A 1 73 ? -7.087 6.442 6.869 1.00 95.44 73 ALA A C 1
ATOM 592 O O . ALA A 1 73 ? -7.414 6.503 8.057 1.00 95.44 73 ALA A O 1
ATOM 593 N N . GLN A 1 74 ? -7.983 6.388 5.877 1.00 95.69 74 GLN A N 1
ATOM 594 C CA . GLN A 1 74 ? -9.429 6.410 6.098 1.00 95.69 74 GLN A CA 1
ATOM 595 C C . GLN A 1 74 ? -9.885 5.222 6.953 1.00 95.69 74 GLN A C 1
ATOM 597 O O . GLN A 1 74 ? -10.496 5.418 8.003 1.00 95.69 74 GLN A O 1
ATOM 602 N N . ARG A 1 75 ? -9.522 3.993 6.565 1.00 96.25 75 ARG A N 1
ATOM 603 C CA . ARG A 1 75 ? -9.883 2.782 7.324 1.00 96.25 75 ARG A CA 1
ATOM 604 C C . ARG A 1 75 ? -9.344 2.805 8.750 1.00 96.25 75 ARG A C 1
ATOM 606 O O . ARG A 1 75 ? -10.002 2.335 9.673 1.00 96.25 75 ARG A O 1
ATOM 613 N N . THR A 1 76 ? -8.153 3.365 8.952 1.00 95.81 76 THR A N 1
ATOM 614 C CA . THR A 1 76 ? -7.580 3.535 10.294 1.00 95.81 76 THR A CA 1
ATOM 615 C C . THR A 1 76 ? -8.411 4.508 11.138 1.00 95.81 76 THR A C 1
ATOM 617 O O . THR A 1 76 ? -8.584 4.282 12.337 1.00 95.81 76 THR A O 1
ATOM 620 N N . GLY A 1 77 ? -8.955 5.562 10.521 1.00 92.50 77 GLY A N 1
ATOM 621 C CA . GLY A 1 77 ? -9.922 6.468 11.144 1.00 92.50 77 GLY A CA 1
ATOM 622 C C . GLY A 1 77 ? -11.210 5.750 11.549 1.00 92.50 77 GLY A C 1
ATOM 623 O O . GLY A 1 77 ? -11.580 5.784 12.720 1.00 92.50 77 GLY A O 1
ATOM 624 N N . GLU A 1 78 ? -11.824 5.007 10.628 1.00 95.31 78 GLU A N 1
ATOM 625 C CA . GLU A 1 78 ? -13.055 4.238 10.878 1.00 95.31 78 GLU A CA 1
ATOM 626 C C . GLU A 1 78 ? -12.881 3.222 12.022 1.00 95.31 78 GLU A C 1
ATOM 628 O O . GLU A 1 78 ? -13.720 3.118 12.919 1.00 95.31 78 GLU A O 1
ATOM 633 N N . VAL A 1 79 ? -11.751 2.503 12.057 1.00 94.62 79 VAL A N 1
ATOM 634 C CA . VAL A 1 79 ? -11.426 1.571 13.151 1.00 94.62 79 VAL A CA 1
ATOM 635 C C . VAL A 1 79 ? -11.292 2.302 14.489 1.00 94.62 79 VAL A C 1
ATOM 637 O O . VAL A 1 79 ? -11.718 1.778 15.520 1.00 94.62 79 VAL A O 1
ATOM 640 N N . ARG A 1 80 ? -10.722 3.513 14.498 1.00 91.31 80 ARG A N 1
ATOM 641 C CA . ARG A 1 80 ? -10.598 4.327 15.715 1.00 91.31 80 ARG A CA 1
ATOM 642 C C . ARG A 1 80 ? -11.966 4.763 16.236 1.00 91.31 80 ARG A C 1
ATOM 644 O O . ARG A 1 80 ? -12.196 4.660 17.439 1.00 91.31 80 ARG A O 1
ATOM 651 N N . GLU A 1 81 ? -12.855 5.209 15.354 1.00 92.1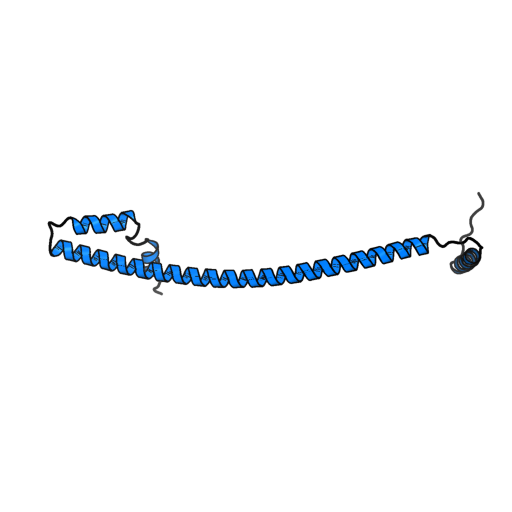9 81 GLU A N 1
ATOM 652 C CA . GLU A 1 81 ? -14.223 5.606 15.708 1.00 92.19 81 GLU A CA 1
ATOM 653 C C . GLU A 1 81 ? -15.022 4.427 16.266 1.00 92.19 81 GLU A C 1
ATOM 655 O O . GLU A 1 81 ? -15.582 4.519 17.360 1.00 92.19 81 GLU A O 1
ATOM 660 N N . LEU A 1 82 ? -14.987 3.277 15.585 1.00 93.44 82 LEU A N 1
ATOM 661 C CA . LEU A 1 82 ? -15.615 2.042 16.062 1.00 93.44 82 LEU A CA 1
ATOM 662 C C . LEU A 1 82 ? -15.078 1.626 17.434 1.00 93.44 82 LEU A C 1
ATOM 664 O O . LEU A 1 82 ? -15.843 1.234 18.315 1.00 93.44 82 LEU A O 1
ATOM 668 N N . ALA A 1 83 ? -13.769 1.750 17.649 1.00 89.94 83 ALA A N 1
ATOM 669 C CA . ALA A 1 83 ? -13.169 1.468 18.943 1.00 89.94 83 ALA A CA 1
ATOM 670 C C . ALA A 1 83 ? -13.596 2.475 20.030 1.00 89.94 83 ALA A C 1
ATOM 672 O O . ALA A 1 83 ? -13.580 2.129 21.207 1.00 89.94 83 ALA A O 1
ATOM 673 N N . GLY A 1 84 ? -13.965 3.709 19.671 1.00 88.25 84 GLY A N 1
ATOM 674 C CA . GLY A 1 84 ? -14.605 4.665 20.581 1.00 88.25 84 GLY A CA 1
ATOM 675 C C . GLY A 1 84 ? -16.008 4.214 20.991 1.00 88.25 84 GLY A C 1
ATOM 676 O O . GLY A 1 84 ? -16.295 4.103 22.179 1.00 88.25 84 GLY A O 1
ATOM 677 N N . VAL A 1 85 ? -16.843 3.834 20.020 1.00 93.19 85 VAL A N 1
ATOM 678 C CA . VAL A 1 85 ? -18.207 3.331 20.276 1.00 93.19 85 VAL A CA 1
ATOM 679 C C . VAL A 1 85 ? -18.196 2.092 21.176 1.00 93.19 85 VAL A C 1
ATOM 681 O O . VAL A 1 85 ? -19.010 1.970 22.093 1.00 93.19 85 VAL A O 1
ATOM 684 N N . VAL A 1 86 ? -17.263 1.164 20.945 1.00 92.75 86 VAL A N 1
ATOM 685 C CA . VAL A 1 86 ? -17.110 -0.033 21.787 1.00 92.75 86 VAL A CA 1
ATOM 686 C C . VAL A 1 86 ? -16.759 0.338 23.230 1.00 92.75 86 VAL A C 1
ATOM 688 O O . VAL A 1 86 ? -17.307 -0.265 24.155 1.00 92.75 86 VAL A O 1
ATOM 691 N N . ASP A 1 87 ? -15.899 1.334 23.442 1.00 88.56 87 ASP A N 1
ATOM 692 C CA . ASP A 1 87 ? -15.548 1.802 24.785 1.00 88.56 87 ASP A CA 1
ATOM 693 C C . ASP A 1 87 ? -16.749 2.422 25.512 1.00 88.56 87 ASP A C 1
ATOM 695 O O . ASP A 1 87 ? -16.991 2.086 26.677 1.00 88.56 87 ASP A O 1
ATOM 699 N N . ASP A 1 88 ? -17.541 3.253 24.830 1.00 89.44 88 ASP A N 1
ATOM 700 C CA . ASP A 1 88 ? -18.755 3.858 25.392 1.00 89.44 88 ASP A CA 1
ATOM 701 C C . ASP A 1 88 ? -19.779 2.789 25.792 1.00 89.44 88 ASP A C 1
ATOM 703 O O . ASP A 1 88 ? -20.329 2.809 26.899 1.00 89.44 88 ASP A O 1
ATOM 707 N N . LEU A 1 89 ? -19.983 1.783 24.935 1.00 92.25 89 LEU A N 1
ATOM 708 C CA . LEU A 1 89 ? -20.845 0.640 25.239 1.00 92.25 89 LEU A CA 1
ATOM 709 C C . LEU A 1 89 ? -20.336 -0.152 26.450 1.00 92.25 89 LEU A C 1
ATOM 711 O O . LEU A 1 89 ? -21.126 -0.557 27.306 1.00 92.25 89 LEU A O 1
ATOM 715 N N . CYS A 1 90 ? -19.022 -0.345 26.569 1.00 90.62 90 CYS A N 1
ATOM 716 C CA . CYS A 1 90 ? -18.428 -1.016 27.723 1.00 90.62 90 CYS A CA 1
ATOM 717 C C . CYS A 1 90 ? -18.584 -0.194 29.010 1.00 90.62 90 CYS A C 1
ATOM 719 O O . CYS A 1 90 ? -18.822 -0.764 30.080 1.00 90.62 90 CYS A O 1
ATOM 721 N N . ALA A 1 91 ? -18.488 1.135 28.931 1.00 89.75 91 ALA A N 1
ATOM 722 C CA . ALA A 1 91 ? -18.743 2.028 30.056 1.00 89.75 91 ALA A CA 1
ATOM 723 C C . ALA A 1 91 ? -20.209 1.954 30.511 1.00 89.75 91 ALA A C 1
ATOM 725 O O . ALA A 1 91 ? -20.470 1.788 31.706 1.00 89.75 91 ALA A O 1
ATOM 726 N N . LEU A 1 92 ? -21.159 1.981 29.571 1.00 93.19 92 LEU A N 1
ATOM 727 C CA . LEU A 1 92 ? -22.584 1.796 29.861 1.00 93.19 92 LEU A CA 1
ATOM 728 C C . LEU A 1 92 ? -22.854 0.428 30.496 1.00 93.19 92 LEU A C 1
ATOM 730 O O . LEU A 1 92 ? -23.529 0.352 31.522 1.00 93.19 92 LEU A O 1
ATOM 734 N N . ALA A 1 93 ? -22.268 -0.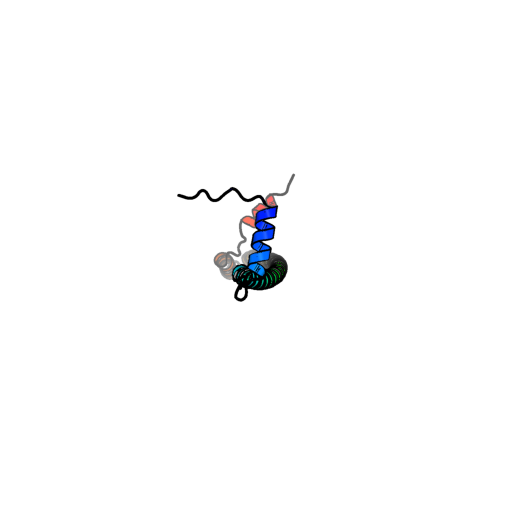646 29.962 1.00 91.25 93 ALA A N 1
ATOM 735 C CA . ALA A 1 93 ? -22.392 -1.985 30.535 1.00 91.25 93 ALA A CA 1
ATOM 736 C C . ALA A 1 93 ? -21.896 -2.036 31.992 1.00 91.25 93 ALA A C 1
ATOM 738 O O . ALA A 1 93 ? -22.584 -2.578 32.858 1.00 91.25 93 ALA A O 1
ATOM 739 N N . LYS A 1 94 ? -20.752 -1.406 32.303 1.00 89.94 94 LYS A N 1
ATOM 740 C CA . LYS A 1 94 ? -20.241 -1.293 33.683 1.00 89.94 94 LYS A CA 1
ATOM 741 C C . LYS A 1 94 ? -21.206 -0.522 34.593 1.00 89.94 94 LYS A C 1
ATOM 743 O O . LYS A 1 94 ? -21.429 -0.931 35.733 1.00 89.94 94 LYS A O 1
ATOM 748 N N . GLN A 1 95 ? -21.807 0.566 34.107 1.00 91.75 95 GLN A N 1
ATOM 749 C CA . GLN A 1 95 ? -22.810 1.318 34.869 1.00 91.75 95 GLN A CA 1
ATOM 750 C C . GLN A 1 95 ? -24.070 0.485 35.136 1.00 91.75 95 GLN A C 1
ATOM 752 O O . GLN A 1 95 ? -24.578 0.495 36.260 1.00 91.75 95 GLN A O 1
ATOM 757 N N . PHE A 1 96 ? -24.550 -0.270 34.144 1.00 89.69 96 PHE A N 1
ATOM 758 C CA . PHE A 1 96 ? -25.682 -1.181 34.312 1.00 89.69 96 PHE A CA 1
ATOM 759 C C . PHE A 1 96 ? -25.387 -2.264 35.344 1.00 89.69 96 PHE A C 1
ATOM 761 O O . PHE A 1 96 ? -26.191 -2.456 36.250 1.00 89.69 96 PHE A O 1
ATOM 768 N N . VAL A 1 97 ? -24.215 -2.901 35.281 1.00 91.50 97 VAL A N 1
ATOM 769 C CA . VAL A 1 97 ? -23.760 -3.871 36.291 1.00 91.50 97 VAL A CA 1
ATOM 770 C C . VAL A 1 97 ? -23.795 -3.260 37.694 1.00 91.50 97 VAL A C 1
ATOM 772 O O . VAL A 1 97 ? -24.336 -3.866 38.618 1.00 91.50 97 VAL A O 1
ATOM 775 N N . GLN A 1 98 ? -23.268 -2.043 37.862 1.00 90.81 98 GLN A N 1
ATOM 776 C CA . GLN A 1 98 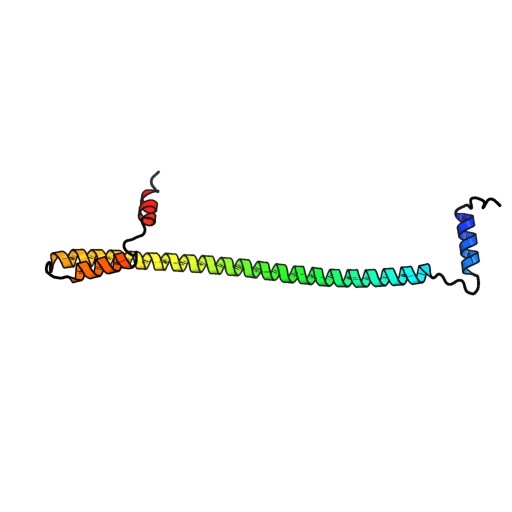? -23.236 -1.374 39.164 1.00 90.81 98 GLN A CA 1
ATOM 777 C C . GLN A 1 98 ? -24.641 -1.052 39.691 1.00 90.81 98 GLN A C 1
ATOM 779 O O . GLN A 1 98 ? -24.882 -1.137 40.895 1.00 90.81 98 GLN A O 1
ATOM 784 N N . ARG A 1 99 ? -25.577 -0.682 38.808 1.00 90.94 99 ARG A N 1
ATOM 785 C CA . ARG A 1 99 ? -26.981 -0.444 39.176 1.00 90.94 99 ARG A CA 1
ATOM 786 C C . ARG A 1 99 ? -27.719 -1.748 39.483 1.00 90.94 99 ARG A C 1
ATOM 788 O O . ARG A 1 99 ? -28.464 -1.786 40.456 1.00 90.94 99 ARG A O 1
ATOM 795 N N . LEU A 1 100 ? -27.470 -2.815 38.725 1.00 90.19 100 LEU A N 1
ATOM 796 C CA . LEU A 1 100 ? -28.067 -4.134 38.952 1.00 90.19 100 LEU A CA 1
ATOM 797 C C . LEU A 1 100 ? -27.634 -4.730 40.288 1.00 90.19 100 LEU A C 1
ATOM 799 O O . LEU A 1 100 ? -28.489 -5.185 41.033 1.00 90.19 100 LEU A O 1
ATOM 803 N N . ARG A 1 101 ? -26.352 -4.623 40.656 1.00 89.31 101 ARG A N 1
ATOM 804 C CA . ARG A 1 101 ? -25.871 -5.053 41.982 1.00 89.31 101 ARG A CA 1
ATOM 805 C C . ARG A 1 101 ? -26.586 -4.353 43.141 1.00 89.31 101 ARG A C 1
ATOM 807 O O . ARG A 1 101 ? -26.742 -4.942 44.200 1.00 89.31 101 ARG A O 1
ATOM 814 N N . LYS A 1 102 ? -27.012 -3.099 42.949 1.00 88.69 102 LYS A N 1
ATOM 815 C CA . LYS A 1 102 ? -27.776 -2.341 43.954 1.00 88.69 102 LYS A CA 1
ATOM 816 C C . LYS A 1 102 ? -29.256 -2.724 43.988 1.00 88.69 102 LYS A C 1
ATOM 818 O O . LYS A 1 102 ? -29.850 -2.695 45.056 1.00 88.69 102 LYS A O 1
ATOM 823 N N . ALA A 1 103 ? -29.849 -3.018 42.833 1.00 89.62 103 ALA A N 1
ATOM 824 C CA . ALA A 1 103 ? -31.277 -3.315 42.711 1.00 89.62 103 ALA A CA 1
ATOM 825 C C . ALA A 1 103 ? -31.618 -4.791 42.985 1.00 89.62 103 ALA A C 1
ATOM 827 O O . ALA A 1 103 ? -32.706 -5.083 43.467 1.00 89.62 103 ALA A O 1
ATOM 828 N N . ALA A 1 104 ? -30.704 -5.709 42.666 1.00 86.19 104 ALA A N 1
ATOM 829 C CA . ALA A 1 104 ? -30.872 -7.153 42.783 1.00 86.19 104 ALA A CA 1
ATOM 830 C C . ALA A 1 104 ? -29.522 -7.809 43.150 1.00 86.19 104 ALA A C 1
ATOM 832 O O . ALA A 1 104 ? -28.807 -8.278 42.259 1.00 86.19 104 ALA A O 1
ATOM 833 N N . PRO A 1 105 ? -29.144 -7.818 44.443 1.00 79.88 105 PRO A N 1
ATOM 834 C CA . PRO A 1 105 ? -27.853 -8.342 44.896 1.00 79.88 105 PRO A CA 1
ATOM 835 C C . PRO A 1 105 ? -27.699 -9.860 44.706 1.00 79.88 105 PRO A C 1
ATOM 837 O O . PRO A 1 105 ? -26.577 -10.322 44.547 1.00 79.88 105 PRO A O 1
ATOM 840 N N . ASP A 1 106 ? -28.801 -10.612 44.634 1.00 86.88 106 ASP A N 1
ATOM 841 C CA . ASP A 1 106 ? -28.795 -12.076 44.460 1.00 86.88 106 ASP A CA 1
ATOM 842 C C . ASP A 1 106 ? -28.695 -12.516 42.984 1.00 86.88 106 ASP A C 1
ATOM 844 O O . ASP A 1 106 ? -28.839 -13.691 42.653 1.00 86.88 106 ASP A O 1
ATOM 848 N N . SER A 1 107 ? -28.514 -11.569 42.059 1.00 85.62 107 SER A N 1
ATOM 849 C CA . SER A 1 107 ? -28.426 -11.855 40.628 1.00 85.62 107 SER A CA 1
ATOM 850 C C . SER A 1 107 ? -26.982 -12.128 40.201 1.00 85.62 107 SER A C 1
ATOM 852 O O . SER A 1 107 ? -26.128 -11.256 40.328 1.00 85.62 107 SER A O 1
ATOM 854 N N . ASP A 1 108 ? -26.727 -13.275 39.562 1.00 87.88 108 ASP A N 1
ATOM 855 C CA . ASP A 1 108 ? -25.409 -13.617 38.983 1.00 87.88 108 ASP A CA 1
ATOM 856 C C . ASP A 1 108 ? -25.105 -12.896 37.649 1.00 87.88 108 ASP A C 1
ATOM 858 O O . ASP A 1 108 ? -24.014 -13.006 37.079 1.00 87.88 108 ASP A O 1
ATOM 862 N N . LEU A 1 109 ? -26.093 -12.202 37.074 1.00 88.31 109 LEU A N 1
ATOM 863 C CA . LEU A 1 109 ? -25.967 -11.481 35.800 1.00 88.31 109 LEU A CA 1
ATOM 864 C C . LEU A 1 109 ? -24.843 -10.424 35.792 1.00 88.31 109 LEU A C 1
ATOM 866 O O . LEU A 1 109 ? -24.080 -10.401 34.819 1.00 88.31 109 LEU A O 1
ATOM 870 N N . PRO A 1 110 ? -24.687 -9.566 36.822 1.00 88.31 110 PRO A N 1
ATOM 871 C CA . PRO A 1 110 ? -23.567 -8.633 36.918 1.00 88.31 110 PRO A CA 1
ATOM 872 C C . PRO A 1 110 ? -22.186 -9.303 36.869 1.00 88.31 110 PRO A C 1
ATOM 874 O O . PRO A 1 110 ? -21.299 -8.788 36.183 1.00 88.31 110 PRO A O 1
ATOM 877 N N . GLU A 1 111 ? -21.995 -10.449 37.535 1.00 88.31 111 GLU A N 1
ATOM 878 C CA . GLU A 1 111 ? -20.745 -11.221 37.457 1.00 88.31 111 GLU A CA 1
ATOM 879 C C . GLU A 1 111 ? -20.492 -11.708 36.024 1.00 88.31 111 GLU A C 1
ATOM 881 O O . GLU A 1 111 ? -19.425 -11.457 35.457 1.00 88.31 111 GLU A O 1
ATOM 886 N N . LYS A 1 112 ? -21.499 -12.335 35.397 1.00 90.62 112 LYS A N 1
ATOM 887 C CA . LYS A 1 112 ? -21.393 -12.882 34.031 1.00 90.62 112 LYS A CA 1
ATOM 888 C C . LYS A 1 112 ? -21.044 -11.807 32.999 1.00 90.62 112 LYS A C 1
ATOM 890 O O . LYS A 1 112 ? -20.202 -12.046 32.130 1.00 90.62 112 LYS A O 1
ATOM 895 N N . ALA A 1 113 ? -21.657 -10.627 33.099 1.00 88.62 113 ALA A N 1
ATOM 896 C CA . ALA A 1 113 ? -21.383 -9.498 32.212 1.00 88.62 113 ALA A CA 1
ATOM 897 C C . ALA A 1 113 ? -19.944 -8.975 32.374 1.00 88.62 113 ALA A C 1
ATOM 899 O O . ALA A 1 113 ? -19.239 -8.764 31.384 1.00 88.62 113 ALA A O 1
ATOM 900 N N . MET A 1 114 ? -19.471 -8.823 33.613 1.00 88.69 114 MET A N 1
ATOM 901 C CA . MET A 1 114 ? -18.102 -8.372 33.880 1.00 88.69 114 MET A CA 1
ATOM 902 C C . MET A 1 114 ? -17.053 -9.391 33.433 1.00 88.69 114 MET A C 1
ATOM 904 O O . MET A 1 114 ? -16.030 -9.005 32.865 1.00 88.69 114 MET A O 1
ATOM 908 N N . ASP A 1 115 ? -17.308 -10.681 33.634 1.00 92.56 115 ASP A N 1
ATOM 909 C CA . ASP A 1 115 ? -16.412 -11.748 33.189 1.00 92.56 115 ASP A CA 1
ATOM 910 C C . ASP A 1 115 ? -16.373 -11.894 31.668 1.00 92.56 115 ASP A C 1
ATOM 912 O O . ASP A 1 115 ? -15.341 -12.273 31.109 1.00 92.56 115 ASP A O 1
ATOM 916 N N . TYR A 1 116 ? -17.463 -11.572 30.969 1.00 90.38 116 TYR A N 1
ATOM 917 C CA . TYR A 1 116 ? -17.453 -11.485 29.511 1.00 90.38 116 TYR A CA 1
ATOM 918 C C . TYR A 1 116 ? -16.553 -10.340 29.025 1.00 90.38 116 TYR A C 1
ATOM 920 O O . TYR A 1 116 ? -15.682 -10.562 28.180 1.00 90.38 116 TYR A O 1
ATOM 928 N N . LEU A 1 117 ? -16.690 -9.142 29.609 1.00 89.62 117 LEU A N 1
ATOM 929 C CA . LEU A 1 117 ? -15.844 -7.992 29.266 1.00 89.62 117 LEU A CA 1
ATOM 930 C C . LEU A 1 117 ? -14.358 -8.270 29.537 1.00 89.62 117 LEU A C 1
ATOM 932 O O . LEU A 1 117 ? -13.515 -7.915 28.715 1.00 89.62 117 LEU A O 1
ATOM 936 N N . LYS A 1 118 ? -14.027 -8.955 30.640 1.00 88.81 118 LYS A N 1
ATOM 937 C CA . LYS A 1 118 ? -12.649 -9.389 30.935 1.00 88.81 118 LYS A CA 1
ATOM 938 C C . LYS A 1 118 ? -12.118 -10.365 29.889 1.00 88.81 118 LYS A C 1
ATOM 940 O O . LYS A 1 118 ? -11.046 -10.135 29.340 1.00 88.81 118 LYS A O 1
ATOM 945 N N . ARG A 1 119 ? -12.876 -11.424 29.572 1.00 91.44 119 ARG A N 1
ATOM 946 C CA . ARG A 1 119 ? -12.470 -12.446 28.588 1.00 91.44 119 ARG A CA 1
ATOM 947 C C . ARG A 1 119 ? -12.255 -11.879 27.187 1.00 91.44 119 ARG A C 1
ATOM 949 O O . ARG A 1 119 ? -11.454 -12.420 26.434 1.00 91.44 119 ARG A O 1
ATOM 956 N N . LYS A 1 120 ? -12.961 -10.804 26.833 1.00 89.00 120 LYS A N 1
ATOM 957 C CA . LYS A 1 120 ? -12.811 -10.11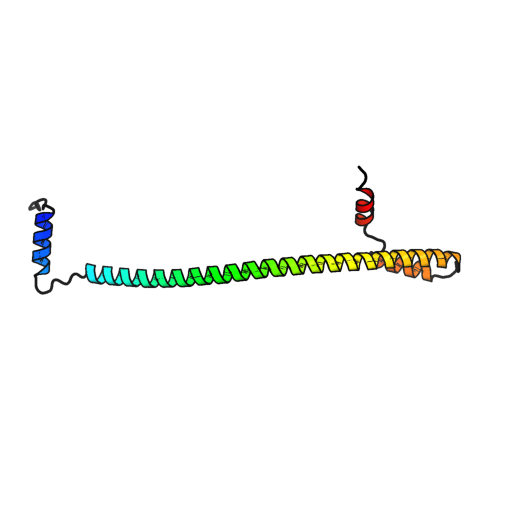3 25.545 1.00 89.00 120 LYS A CA 1
ATOM 958 C C . LYS A 1 120 ? -11.793 -8.966 25.566 1.00 89.00 120 LYS A C 1
ATOM 960 O O . LYS A 1 120 ? -11.616 -8.325 24.540 1.00 89.00 120 LYS A O 1
ATOM 965 N N . GLY A 1 121 ? -11.132 -8.699 26.698 1.00 85.06 121 GLY A N 1
ATOM 966 C CA . GLY A 1 121 ? -10.180 -7.587 26.824 1.00 85.06 121 GLY A CA 1
ATOM 967 C C . GLY A 1 121 ? -10.829 -6.196 26.765 1.00 85.06 121 GLY A C 1
ATOM 968 O O . GLY A 1 121 ? -10.144 -5.198 26.583 1.00 85.06 121 GLY A O 1
ATOM 969 N N . LEU A 1 122 ? -12.149 -6.117 26.946 1.00 84.88 122 LEU A N 1
ATOM 970 C CA . LEU A 1 122 ? -12.974 -4.915 26.783 1.00 84.88 122 LEU A CA 1
ATOM 971 C C . LEU A 1 122 ? -13.107 -4.085 28.070 1.00 84.88 122 LEU A C 1
ATOM 973 O O . LEU A 1 122 ? -13.930 -3.177 28.169 1.00 84.88 122 LEU A O 1
ATOM 977 N N . GLN A 1 123 ? -12.309 -4.375 29.101 1.00 73.19 123 GLN A N 1
ATOM 978 C CA . GLN A 1 123 ? -12.284 -3.534 30.301 1.00 73.19 123 GLN A CA 1
ATOM 979 C C . GLN A 1 123 ? -11.589 -2.179 30.085 1.00 73.19 123 GLN A C 1
ATOM 981 O O . GLN A 1 123 ? -11.660 -1.335 30.983 1.00 73.19 123 GLN A O 1
ATOM 986 N N . GLY A 1 124 ? -11.035 -1.952 28.892 1.00 65.62 124 GLY A N 1
ATOM 987 C CA . GLY A 1 124 ? -10.274 -0.772 28.498 1.00 65.62 124 GLY A CA 1
ATOM 988 C C . GLY A 1 124 ? -8.781 -1.093 28.453 1.00 65.62 124 GLY A C 1
ATOM 989 O O . GLY A 1 124 ? -8.247 -1.722 29.367 1.00 65.62 124 GLY A O 1
ATOM 990 N N . SER A 1 125 ? -8.093 -0.669 27.391 1.00 54.38 125 SER A N 1
ATOM 991 C CA . SER A 1 125 ? -6.629 -0.723 27.351 1.00 54.38 125 SER A CA 1
ATOM 992 C C . SER A 1 125 ? -6.036 0.378 28.244 1.00 54.38 125 SER A C 1
ATOM 994 O O . SER A 1 125 ? -6.432 1.538 28.101 1.00 54.38 125 SER A O 1
ATOM 996 N N . PRO A 1 126 ? -5.030 0.072 29.089 1.00 53.72 126 PRO A N 1
ATOM 997 C CA . PRO A 1 126 ? -4.338 1.052 29.938 1.00 53.72 126 PRO A CA 1
ATOM 998 C C . PRO A 1 126 ? -3.809 2.290 29.189 1.00 53.72 126 PRO A C 1
ATOM 1000 O O . PRO A 1 126 ? -3.698 3.367 29.769 1.00 53.72 126 PRO A O 1
ATOM 1003 N N . LEU A 1 127 ? -3.532 2.158 27.887 1.00 51.41 127 LEU A N 1
ATOM 1004 C CA . LEU A 1 127 ? -3.044 3.233 27.018 1.00 51.41 127 LEU A CA 1
ATOM 1005 C C . LEU A 1 127 ? -4.010 4.423 26.890 1.00 51.41 127 LEU A C 1
ATOM 1007 O O . LEU A 1 127 ? -3.549 5.552 26.747 1.00 51.41 127 LEU A O 1
ATOM 1011 N N . ARG A 1 128 ? -5.331 4.219 27.000 1.00 55.00 128 ARG A N 1
ATOM 1012 C CA . ARG A 1 128 ? -6.302 5.327 26.884 1.00 55.00 128 ARG A CA 1
ATOM 1013 C C . ARG A 1 128 ? -6.323 6.227 28.126 1.00 55.00 128 ARG A C 1
ATOM 1015 O O . ARG A 1 128 ? -6.448 7.438 27.994 1.00 55.00 128 ARG A O 1
ATOM 1022 N N . ALA A 1 129 ? -6.102 5.663 29.317 1.00 50.03 129 ALA A N 1
ATOM 1023 C CA . ALA A 1 129 ? -6.002 6.433 30.564 1.00 50.03 129 ALA A CA 1
ATOM 1024 C C . ALA A 1 129 ? -4.685 7.226 30.682 1.00 50.03 129 ALA A C 1
ATOM 1026 O O . ALA A 1 129 ? -4.626 8.225 31.398 1.00 50.03 129 ALA A O 1
ATOM 1027 N N . ALA A 1 130 ? -3.628 6.781 29.993 1.00 46.38 130 ALA A N 1
ATOM 1028 C CA . ALA A 1 130 ? -2.351 7.489 29.933 1.00 46.38 130 ALA A CA 1
ATOM 1029 C C . ALA A 1 130 ? -2.425 8.720 29.013 1.00 46.38 130 ALA A C 1
ATOM 1031 O O . ALA A 1 130 ? -1.903 9.772 29.369 1.00 46.38 130 ALA A O 1
ATOM 1032 N N . MET A 1 131 ? -3.135 8.625 27.881 1.00 47.94 131 MET A N 1
ATOM 1033 C CA . MET A 1 131 ? -3.323 9.763 26.970 1.00 47.94 131 MET A CA 1
ATOM 1034 C C . MET A 1 131 ? -4.246 10.846 27.545 1.00 47.94 131 MET A C 1
ATOM 1036 O O . MET A 1 131 ? -4.007 12.021 27.309 1.00 47.94 131 MET A O 1
ATOM 1040 N N . SER A 1 132 ? -5.229 10.493 28.382 1.00 46.25 132 SER A N 1
ATOM 1041 C CA . SER A 1 132 ? -6.075 11.486 29.066 1.00 46.25 132 SER A CA 1
ATOM 1042 C C . SER A 1 132 ? -5.405 12.172 30.270 1.00 46.25 132 SER A C 1
ATOM 1044 O O . SER A 1 132 ? -5.996 13.073 30.855 1.00 46.25 132 SER A O 1
ATOM 1046 N N . LYS A 1 133 ? -4.214 11.723 30.696 1.00 46.22 133 LYS A N 1
ATOM 1047 C CA . LYS A 1 133 ? -3.423 12.329 31.788 1.00 46.22 133 LYS A CA 1
ATOM 1048 C C . LYS A 1 133 ? -2.183 13.088 31.295 1.00 46.22 133 LYS A C 1
ATOM 1050 O O . LYS A 1 133 ? -1.465 13.644 32.117 1.00 46.22 133 LYS A O 1
ATOM 1055 N N . GLY A 1 134 ? -1.920 13.084 29.988 1.00 43.72 134 GLY A N 1
ATOM 1056 C CA . GLY A 1 134 ? -0.709 13.647 29.384 1.00 43.72 134 GLY A CA 1
ATOM 1057 C C . GLY A 1 134 ? -0.833 15.082 28.874 1.00 43.72 134 GLY A C 1
ATOM 1058 O O . GLY A 1 134 ? 0.112 15.569 28.267 1.00 43.72 134 GLY A O 1
ATOM 1059 N N . GLU A 1 135 ? -1.962 15.755 29.095 1.00 41.75 135 GLU A N 1
ATOM 1060 C CA . GLU A 1 135 ? -2.200 17.098 28.564 1.00 41.75 135 GLU A CA 1
ATOM 1061 C C . GLU A 1 135 ? -2.636 18.044 29.682 1.00 41.75 135 GLU A C 1
ATOM 1063 O O . GLU A 1 135 ? -3.820 18.266 29.918 1.00 41.75 135 GLU A O 1
ATOM 1068 N N . GLN A 1 136 ? -1.648 18.570 30.403 1.00 31.89 136 GLN A N 1
ATOM 1069 C CA . GLN A 1 136 ? -1.756 19.826 31.141 1.00 31.89 136 GLN A CA 1
ATOM 1070 C C . GLN A 1 136 ? -0.384 20.527 31.091 1.00 31.89 136 GLN A C 1
ATOM 1072 O O . GLN A 1 136 ? 0.609 19.876 31.426 1.00 31.89 136 GLN A O 1
ATOM 1077 N N . PRO A 1 137 ? -0.313 21.788 30.613 1.00 45.88 137 PRO A N 1
ATOM 1078 C CA . PRO A 1 137 ? 0.912 22.589 30.612 1.00 45.88 137 PRO A CA 1
ATOM 1079 C C . PRO A 1 137 ? 1.360 22.986 32.024 1.00 45.88 137 PRO A C 1
ATOM 1081 O O . PRO A 1 137 ? 0.489 23.098 32.919 1.00 45.88 137 PRO A O 1
#

Organism: NCBI:txid587753

pLDDT: mean 80.55, std 16.27, range [31.89, 97.38]

Foldseek 3Di:
DDDPPPDDPVRVVVVVVVLVPDPPPDVVVVVVVVVVVVVVVVVVVVVVVVVVVVVVVVVVVVVVVVVVVVVVVVVVVVVVVVLVVLLVVLVVLLVVLVVCCVVPVPDCVSVVSVVVCVVVVNPDDPVVVVVVVPDDD

Sequence (137 aa):
MTYVRNQTSEELAVHMRSLQRMPGWHEPLADRLWEEVEKLKAENEALRKAAAKWKSDSLCGSEDVYRLSCDLAQRTGEVRELAGVVDDLCALAKQFVQRLRKAAPDSDLPEKAMDYLKRKGLQGSPLRAAMSKGEQP

Radius of gyration: 43.17 Å; chains: 1; bounding box: 96×36×104 Å